Protein AF-0000000079070619 (afdb_homodimer)

Solvent-accessible surface area (backbone atoms only — not comparable to full-atom values): 7679 Å² total; per-residue (Å²): 131,65,68,41,76,35,78,38,53,41,69,60,47,50,51,43,14,62,77,69,70,31,93,45,62,62,60,28,52,51,48,54,51,50,50,54,48,51,53,48,50,53,49,48,49,51,48,50,52,49,51,53,53,54,61,68,59,56,76,74,79,75,75,74,78,123,131,64,67,40,76,35,77,38,52,39,68,60,46,51,52,44,15,62,78,67,70,32,94,42,62,60,61,27,53,52,49,53,51,50,49,55,49,51,53,48,50,54,47,49,50,51,49,51,53,48,51,54,53,55,62,68,60,55,76,74,80,76,76,75,77,125

pLDDT: mean 81.79, std 18.44, range [35.28, 98.31]

Organism: Streptomyces microflavus (NCBI:txid1919)

Nearest PDB structures (foldseek):
  6a7v-assembly1_H  TM=7.632E-01  e=2.732E-01  Mycobacterium tuberculosis H37Rv
  7vp2-assembly1_B  TM=5.559E-01  e=1.194E+00  Arabidopsis thaliana
  5zkt-assembly1_A  TM=5.916E-01  e=2.002E+00  Oryza sativa Japonica Group
  6a7v-assembly1_H  TM=7.629E-01  e=2.732E-01  Mycobacterium tuberculosis H37Rv
  7vp2-assembly1_B  TM=5.556E-01  e=1.194E+00  Arabidopsis thaliana

Secondary structure (DSSP, 8-state):
--EEEEEEEHHHHHHHHHHHT-S-HHHHHHHHHHHHHHHHHHHHHHHHHHHHHHHHTS--------/--EEEEEEEHHHHHHHHHHHT-S-HHHHHHHHHHHHHHHHHHHHHHHHHHHHHHHHTS--------

Radius of gyration: 24.12 Å; Cα contacts (8 Å, |Δi|>4): 122; chains: 2; bounding box: 52×95×35 Å

Sequence (132 aa):
MAKVSVSLDAELVVEVMVLAGVGNPQDAVELVVRDYIARGHRTEALVAEREESVRDVEPKPQAQQGMAKVSVSLDAELVVEVMVLAGVGNPQDAVELVVRDYIARGHRTEALVAEREESVRDVEPKPQAQQG

Structure (mmCIF, N/CA/C/O backbone):
data_AF-0000000079070619-model_v1
#
loop_
_entity.id
_entity.type
_entity.pdbx_description
1 polymer 'DUF2191 domain-containing protein'
#
loop_
_atom_site.group_PDB
_atom_site.id
_atom_site.type_symbol
_atom_site.label_atom_id
_atom_site.label_alt_id
_atom_site.label_comp_id
_atom_site.label_asym_id
_atom_site.label_entity_id
_atom_site.label_seq_id
_atom_site.pdbx_PDB_ins_code
_atom_site.Cartn_x
_atom_site.Cartn_y
_atom_site.Cartn_z
_atom_site.occupancy
_atom_site.B_iso_or_equiv
_atom_site.auth_seq_id
_atom_site.auth_comp_id
_atom_site.auth_asym_id
_atom_site.auth_atom_id
_atom_site.pdbx_PDB_model_num
ATOM 1 N N . MET A 1 1 ? -13.688 6.77 15.859 1 74.75 1 MET A N 1
ATOM 2 C CA . MET A 1 1 ? -13.172 7.414 14.656 1 74.75 1 MET A CA 1
ATOM 3 C C . MET A 1 1 ? -13.914 6.938 13.414 1 74.75 1 MET A C 1
ATOM 5 O O . MET A 1 1 ? -14.5 5.852 13.414 1 74.75 1 MET A O 1
ATOM 9 N N . ALA A 1 2 ? -14.273 7.914 12.508 1 93.5 2 ALA A N 1
ATOM 10 C CA . ALA A 1 2 ? -15.008 7.582 11.289 1 93.5 2 ALA A CA 1
ATOM 11 C C . ALA A 1 2 ? -14.25 6.566 10.445 1 93.5 2 ALA A C 1
ATOM 13 O O . ALA A 1 2 ? -13.016 6.578 10.414 1 93.5 2 ALA A O 1
ATOM 14 N N . LYS A 1 3 ? -14.977 5.625 9.906 1 96.12 3 LYS A N 1
ATOM 15 C CA . LYS A 1 3 ? -14.414 4.594 9.039 1 96.12 3 LYS A CA 1
ATOM 16 C C . LYS A 1 3 ? -14.844 4.809 7.59 1 96.12 3 LYS A C 1
ATOM 18 O O . LYS A 1 3 ? -15.891 5.406 7.328 1 96.12 3 LYS A O 1
ATOM 23 N N . VAL A 1 4 ? -13.992 4.422 6.758 1 96.94 4 VAL A N 1
ATOM 24 C CA . VAL A 1 4 ? -14.258 4.461 5.324 1 96.94 4 VAL A CA 1
ATOM 25 C C . VAL A 1 4 ? -14.227 3.043 4.754 1 96.94 4 VAL A C 1
ATOM 27 O O . VAL A 1 4 ? -13.297 2.281 5.02 1 96.94 4 VAL A O 1
ATOM 30 N N . SER A 1 5 ? -15.195 2.678 4.094 1 97.56 5 SER A N 1
ATOM 31 C CA . SER A 1 5 ? -15.266 1.369 3.455 1 97.56 5 SER A CA 1
ATOM 32 C C . SER A 1 5 ? -14.844 1.446 1.991 1 97.56 5 SER A C 1
ATOM 34 O O . SER A 1 5 ? -15.328 2.295 1.242 1 97.56 5 SER A O 1
ATOM 36 N N . VAL A 1 6 ? -13.969 0.584 1.622 1 97.56 6 VAL A N 1
ATOM 37 C CA . VAL A 1 6 ? -13.516 0.507 0.237 1 97.56 6 VAL A CA 1
ATOM 38 C C . VAL A 1 6 ? -13.742 -0.904 -0.302 1 97.56 6 VAL A C 1
ATOM 40 O O . VAL A 1 6 ? -13.641 -1.883 0.441 1 97.56 6 VAL A O 1
ATOM 43 N N . SER A 1 7 ? -14.102 -0.889 -1.571 1 97.44 7 SER A N 1
ATOM 44 C CA . SER A 1 7 ? -14.344 -2.16 -2.242 1 97.44 7 SER A CA 1
ATOM 45 C C . SER A 1 7 ? -13.227 -2.5 -3.219 1 97.44 7 SER A C 1
ATOM 47 O O . SER A 1 7 ? -12.938 -1.729 -4.137 1 97.44 7 SER A O 1
ATOM 49 N N . LEU A 1 8 ? -12.648 -3.684 -3.045 1 97.88 8 LEU A N 1
ATOM 50 C CA . LEU A 1 8 ? -11.516 -4.105 -3.865 1 97.88 8 LEU A CA 1
ATOM 51 C C . LEU A 1 8 ? -11.805 -5.445 -4.539 1 97.88 8 LEU A C 1
ATOM 53 O O . LEU A 1 8 ? -12.57 -6.258 -4.012 1 97.88 8 LEU A O 1
ATOM 57 N N . ASP A 1 9 ? -11.258 -5.602 -5.695 1 97.06 9 ASP A N 1
ATOM 58 C CA . ASP A 1 9 ? -11.352 -6.91 -6.336 1 97.06 9 ASP A CA 1
ATOM 59 C C . ASP A 1 9 ? -10.742 -7.996 -5.457 1 97.06 9 ASP A C 1
ATOM 61 O O . ASP A 1 9 ? -9.648 -7.816 -4.906 1 97.06 9 ASP A O 1
ATOM 65 N N . ALA A 1 10 ? -11.469 -9.109 -5.387 1 97.19 10 ALA A N 1
ATOM 66 C CA . ALA A 1 10 ? -11.023 -10.188 -4.508 1 97.19 10 ALA A CA 1
ATOM 67 C C . ALA A 1 10 ? -9.656 -10.711 -4.934 1 97.19 10 ALA A C 1
ATOM 69 O O . ALA A 1 10 ? -8.844 -11.102 -4.09 1 97.19 10 ALA A O 1
ATOM 70 N N . GLU A 1 11 ? -9.414 -10.68 -6.176 1 95.62 11 GLU A N 1
ATOM 71 C CA . GLU A 1 11 ? -8.125 -11.156 -6.676 1 95.62 11 GLU A CA 1
ATOM 72 C C . GLU A 1 11 ? -6.984 -10.266 -6.191 1 95.62 11 GLU A C 1
ATOM 74 O O . GLU A 1 11 ? -5.902 -10.758 -5.863 1 95.62 11 GLU A O 1
ATOM 79 N N . LEU A 1 12 ? -7.191 -8.977 -6.152 1 95.88 12 LEU A N 1
ATOM 80 C CA . LEU A 1 12 ? -6.195 -8.039 -5.656 1 95.88 12 LEU A CA 1
ATOM 81 C C . LEU A 1 12 ? -5.941 -8.25 -4.168 1 95.88 12 LEU A C 1
ATOM 83 O O . LEU A 1 12 ? -4.789 -8.266 -3.729 1 95.88 12 LEU A O 1
ATOM 87 N N . VAL A 1 13 ? -6.996 -8.508 -3.486 1 97.38 13 VAL A N 1
ATOM 88 C CA . VAL A 1 13 ? -6.891 -8.688 -2.043 1 97.38 13 VAL A CA 1
ATOM 89 C C . VAL A 1 13 ? -6.141 -9.984 -1.734 1 97.38 13 VAL A C 1
ATOM 91 O O . VAL A 1 13 ? -5.305 -10.016 -0.828 1 97.38 13 VAL A O 1
ATOM 94 N N . VAL A 1 14 ? -6.41 -11.023 -2.5 1 97 14 VAL A N 1
ATOM 95 C CA . VAL A 1 14 ? -5.746 -12.305 -2.303 1 97 14 VAL A CA 1
ATOM 96 C C . VAL A 1 14 ? -4.242 -12.141 -2.518 1 97 14 VAL A C 1
ATOM 98 O O . VAL A 1 14 ? -3.438 -12.664 -1.741 1 97 14 VAL A O 1
ATOM 101 N N . GLU A 1 15 ? -3.93 -11.43 -3.576 1 95.94 15 GLU A N 1
ATOM 102 C CA . GLU A 1 15 ? -2.518 -11.211 -3.865 1 95.94 15 GLU A CA 1
ATOM 103 C C . GLU A 1 15 ? -1.836 -10.438 -2.74 1 95.94 15 GLU A C 1
ATOM 105 O O . GLU A 1 15 ? -0.709 -10.758 -2.354 1 95.94 15 GLU A O 1
ATOM 110 N N . VAL A 1 16 ? -2.41 -9.461 -2.125 1 96.81 16 VAL A N 1
ATOM 111 C CA . VAL A 1 16 ? -1.889 -8.68 -1.006 1 96.81 16 VAL A CA 1
ATOM 112 C C . VAL A 1 16 ? -1.671 -9.594 0.201 1 96.81 16 VAL A C 1
ATOM 114 O O . VAL A 1 16 ? -0.634 -9.516 0.864 1 96.81 16 VAL A O 1
ATOM 117 N N . MET A 1 17 ? -2.709 -10.445 0.363 1 97.62 17 MET A N 1
ATOM 118 C CA . MET A 1 17 ? -2.617 -11.367 1.491 1 97.62 17 MET A CA 1
ATOM 119 C C . MET A 1 17 ? -1.407 -12.281 1.348 1 97.62 17 MET A C 1
ATOM 121 O O . MET A 1 17 ? -0.669 -12.5 2.311 1 97.62 17 MET A O 1
ATOM 125 N N . VAL A 1 18 ? -1.162 -12.75 0.223 1 96.44 18 VAL A N 1
ATOM 126 C CA . VAL A 1 18 ? -0.052 -13.656 -0.065 1 96.44 18 VAL A CA 1
ATOM 127 C C . VAL A 1 18 ? 1.272 -12.914 0.095 1 96.44 18 VAL A C 1
ATOM 129 O O . VAL A 1 18 ? 2.17 -13.375 0.802 1 96.44 18 VAL A O 1
ATOM 132 N N . LEU A 1 19 ? 1.38 -11.688 -0.521 1 95.25 19 LEU A N 1
ATOM 133 C CA . LEU A 1 19 ? 2.611 -10.906 -0.493 1 95.25 19 LEU A CA 1
ATOM 134 C C . LEU A 1 19 ? 2.941 -10.461 0.927 1 95.25 19 LEU A C 1
ATOM 136 O O . LEU A 1 19 ? 4.105 -10.477 1.333 1 95.25 19 LEU A O 1
ATOM 140 N N . ALA A 1 20 ? 1.92 -10.164 1.679 1 94.38 20 ALA A N 1
ATOM 141 C CA . ALA A 1 20 ? 2.096 -9.656 3.039 1 94.38 20 ALA A CA 1
ATOM 142 C C . ALA A 1 20 ? 2.223 -10.805 4.039 1 94.38 20 ALA A C 1
ATOM 144 O O . ALA A 1 20 ? 2.637 -10.594 5.18 1 94.38 20 ALA A O 1
ATOM 145 N N . GLY A 1 21 ? 1.712 -11.961 3.66 1 95.94 21 GLY A N 1
ATOM 146 C CA . GLY A 1 21 ? 1.706 -13.102 4.559 1 95.94 21 GLY A CA 1
ATOM 147 C C . GLY A 1 21 ? 0.645 -13.008 5.637 1 95.94 21 GLY A C 1
ATOM 148 O O . GLY A 1 21 ? 0.881 -13.398 6.785 1 95.94 21 GLY A O 1
ATOM 149 N N . VAL A 1 22 ? -0.414 -12.422 5.309 1 96.94 22 VAL A N 1
ATOM 150 C CA . VAL A 1 22 ? -1.495 -12.188 6.262 1 96.94 22 VAL A CA 1
ATOM 151 C C . VAL A 1 22 ? -2.762 -12.898 5.785 1 96.94 22 VAL A C 1
ATOM 153 O O . VAL A 1 22 ? -3.189 -12.719 4.645 1 96.94 22 VAL A O 1
ATOM 156 N N . GLY A 1 23 ? -3.443 -13.672 6.523 1 97.19 23 GLY A N 1
ATOM 157 C CA . GLY A 1 23 ? -4.566 -14.508 6.125 1 97.19 23 GLY A CA 1
ATOM 158 C C . GLY A 1 23 ? -5.898 -13.781 6.199 1 97.19 23 GLY A C 1
ATOM 159 O O . GLY A 1 23 ? -6.918 -14.312 5.75 1 97.19 23 GLY A O 1
ATOM 160 N N . ASN A 1 24 ? -5.879 -12.695 6.828 1 98.31 24 ASN A N 1
ATOM 161 C CA . ASN A 1 24 ? -7.094 -11.891 6.969 1 98.31 24 ASN A CA 1
ATOM 162 C C . ASN A 1 24 ? -7.082 -10.688 6.027 1 98.31 24 ASN A C 1
ATOM 164 O O . ASN A 1 24 ? -6.168 -9.867 6.078 1 98.31 24 ASN A O 1
ATOM 168 N N . PRO A 1 25 ? -8.078 -10.609 5.211 1 97.06 25 PRO A N 1
ATOM 169 C CA . PRO A 1 25 ? -8.078 -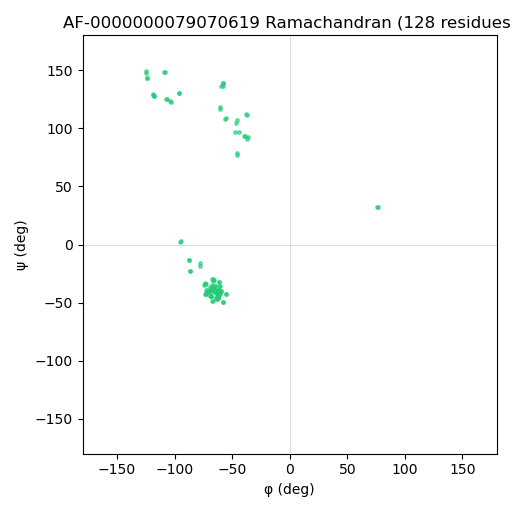9.539 4.203 1 97.06 25 PRO A CA 1
ATOM 170 C C . PRO A 1 25 ? -8.102 -8.148 4.824 1 97.06 25 PRO A C 1
ATOM 172 O O . PRO A 1 25 ? -7.41 -7.242 4.344 1 97.06 25 PRO A O 1
ATOM 175 N N . GLN A 1 26 ? -8.852 -7.914 5.824 1 98 26 GLN A N 1
ATOM 176 C CA . GLN A 1 26 ? -8.883 -6.625 6.512 1 98 26 GLN A CA 1
ATOM 177 C C . GLN A 1 26 ? -7.504 -6.242 7.035 1 98 26 GLN A C 1
ATOM 179 O O . GLN A 1 26 ? -7.055 -5.109 6.844 1 98 26 GLN A O 1
ATOM 184 N N . ASP A 1 27 ? -6.938 -7.211 7.703 1 98.06 27 ASP A N 1
ATOM 185 C CA . ASP A 1 27 ? -5.625 -6.98 8.305 1 98.06 27 ASP A CA 1
ATOM 186 C C . ASP A 1 27 ? -4.562 -6.758 7.23 1 98.06 27 ASP A C 1
ATOM 188 O O . ASP A 1 27 ? -3.664 -5.93 7.402 1 98.06 27 ASP A O 1
ATOM 192 N N . ALA A 1 28 ? -4.582 -7.492 6.152 1 98.12 28 ALA A N 1
ATOM 193 C CA . ALA A 1 28 ? -3.592 -7.402 5.082 1 98.12 28 ALA A CA 1
ATOM 194 C C . ALA A 1 28 ? -3.615 -6.02 4.43 1 98.12 28 ALA A C 1
ATOM 196 O O . ALA A 1 28 ? -2.566 -5.398 4.242 1 98.12 28 ALA A O 1
ATOM 197 N N . VAL A 1 29 ? -4.75 -5.52 4.156 1 98 29 VAL A N 1
ATOM 198 C CA . VAL A 1 29 ? -4.887 -4.227 3.494 1 98 29 VAL A CA 1
ATOM 199 C C . VAL A 1 29 ? -4.465 -3.109 4.449 1 98 29 VAL A C 1
ATOM 201 O O . VAL A 1 29 ? -3.787 -2.162 4.047 1 98 29 VAL A O 1
ATOM 204 N N . GLU A 1 30 ? -4.863 -3.256 5.719 1 98.19 30 GLU A N 1
ATOM 205 C CA . GLU A 1 30 ? -4.465 -2.266 6.711 1 98.19 30 GLU A CA 1
ATOM 206 C C . GLU A 1 30 ? -2.945 -2.189 6.84 1 98.19 30 GLU A C 1
ATOM 208 O O . GLU A 1 30 ? -2.381 -1.1 6.961 1 98.19 30 GLU A O 1
ATOM 213 N N . LEU A 1 31 ? -2.354 -3.33 6.805 1 97 31 LEU A N 1
ATOM 214 C CA . LEU A 1 31 ? -0.899 -3.391 6.898 1 97 31 LEU A CA 1
ATOM 215 C C . LEU A 1 31 ? -0.247 -2.668 5.723 1 97 31 LEU A C 1
ATOM 217 O O . LEU A 1 31 ? 0.686 -1.884 5.914 1 97 31 LEU A O 1
ATOM 221 N N . VAL A 1 32 ? -0.712 -2.902 4.555 1 96.5 32 VAL A N 1
ATOM 222 C CA . VAL A 1 32 ? -0.157 -2.324 3.334 1 96.5 32 VAL A CA 1
ATOM 223 C C . VAL A 1 32 ? -0.318 -0.806 3.361 1 96.5 32 VAL A C 1
ATOM 225 O O . VAL A 1 32 ? 0.606 -0.07 3.008 1 96.5 32 VAL A O 1
ATOM 228 N N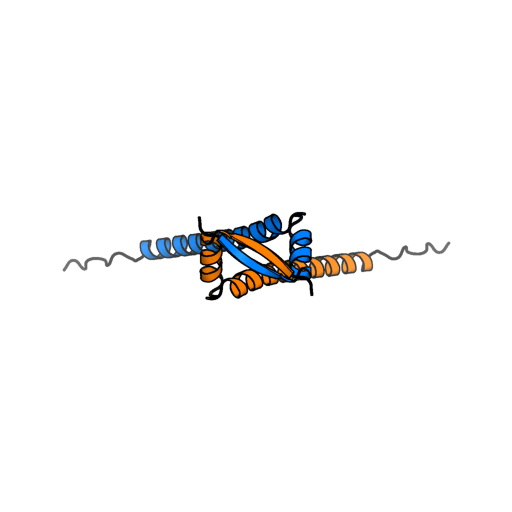 . VAL A 1 33 ? -1.425 -0.363 3.848 1 97.12 33 VAL A N 1
ATOM 229 C CA . VAL A 1 33 ? -1.719 1.063 3.934 1 97.12 33 VAL A CA 1
ATOM 230 C C . VAL A 1 33 ? -0.815 1.718 4.977 1 97.12 33 VAL A C 1
ATOM 232 O O . VAL A 1 33 ? -0.24 2.779 4.73 1 97.12 33 VAL A O 1
ATOM 235 N N . ARG A 1 34 ? -0.69 1.074 6.082 1 96.56 34 ARG A N 1
ATOM 236 C CA . ARG A 1 34 ? 0.16 1.608 7.141 1 96.56 34 ARG A CA 1
ATOM 237 C C . ARG A 1 34 ? 1.615 1.682 6.691 1 96.56 34 ARG A C 1
ATOM 239 O O . ARG A 1 34 ? 2.318 2.645 7 1 96.56 34 ARG A O 1
ATOM 246 N N . ASP A 1 35 ? 2.027 0.649 5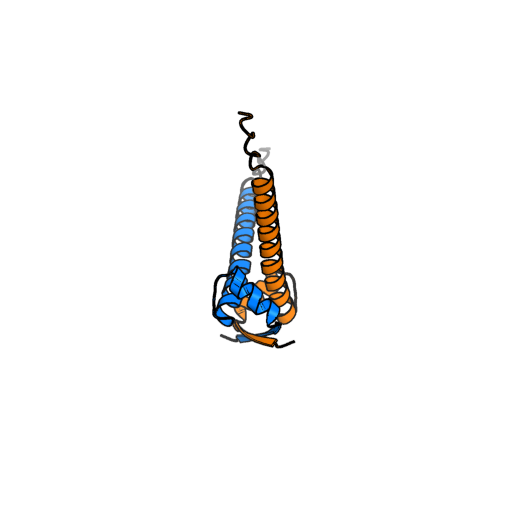.992 1 94.12 35 ASP A N 1
ATOM 247 C CA . ASP A 1 35 ? 3.398 0.63 5.488 1 94.12 35 ASP A CA 1
ATOM 248 C C . ASP A 1 35 ? 3.637 1.771 4.504 1 94.12 35 ASP A C 1
ATOM 250 O O . ASP A 1 35 ? 4.688 2.416 4.531 1 94.12 35 ASP A O 1
ATOM 254 N N . TYR A 1 36 ? 2.76 1.949 3.613 1 94.81 36 TYR A N 1
ATOM 255 C CA . TYR A 1 36 ? 2.826 3.039 2.645 1 94.81 36 TYR A CA 1
ATOM 256 C C . TYR A 1 36 ? 2.934 4.387 3.348 1 94.81 36 TYR A C 1
ATOM 258 O O . TYR A 1 36 ? 3.742 5.234 2.959 1 94.81 36 TYR A O 1
ATOM 266 N N . ILE A 1 37 ? 2.148 4.605 4.438 1 95.5 37 ILE A N 1
ATOM 267 C CA . ILE A 1 37 ? 2.125 5.855 5.195 1 95.5 37 ILE A CA 1
ATOM 268 C C . ILE A 1 37 ? 3.451 6.035 5.934 1 95.5 37 ILE A C 1
ATOM 270 O O . ILE A 1 37 ? 4.043 7.117 5.906 1 95.5 37 ILE A O 1
ATOM 274 N N . ALA A 1 38 ? 3.939 4.957 6.57 1 92.94 38 ALA A N 1
ATOM 275 C CA . ALA A 1 38 ? 5.195 5 7.32 1 92.94 38 ALA A CA 1
ATOM 276 C C . ALA A 1 38 ? 6.359 5.383 6.414 1 92.94 38 ALA A C 1
ATOM 278 O O . ALA A 1 38 ? 7.223 6.176 6.805 1 92.94 38 ALA A O 1
ATOM 279 N N . ARG A 1 39 ? 6.336 4.855 5.227 1 88.38 39 ARG A N 1
ATOM 280 C CA . ARG A 1 39 ? 7.387 5.168 4.266 1 88.38 39 ARG A CA 1
ATOM 281 C C . ARG A 1 39 ? 7.32 6.629 3.834 1 88.38 39 ARG A C 1
ATOM 283 O O . ARG A 1 39 ? 8.352 7.266 3.623 1 88.38 39 ARG A O 1
ATOM 290 N N . GLY A 1 40 ? 6.074 7.078 3.699 1 86.06 40 GLY A N 1
ATOM 291 C CA . GLY A 1 40 ? 5.906 8.484 3.377 1 86.06 40 GLY A CA 1
ATOM 292 C C . GLY A 1 40 ? 6.414 9.414 4.469 1 86.06 40 GLY A C 1
ATOM 293 O O . GLY A 1 40 ? 7.035 10.438 4.18 1 86.06 40 GLY A O 1
ATOM 294 N N . HIS A 1 41 ? 6.086 9.148 5.699 1 84 41 HIS A N 1
ATOM 295 C CA . HIS A 1 41 ? 6.516 9.953 6.836 1 84 41 HIS A CA 1
ATOM 296 C C . HIS A 1 41 ? 8.031 9.93 6.984 1 84 41 HIS A C 1
ATOM 298 O O . HIS A 1 41 ? 8.648 10.953 7.301 1 84 41 HIS A O 1
ATOM 304 N N . ARG A 1 42 ? 8.57 8.703 6.758 1 76.12 42 ARG A N 1
ATOM 305 C CA . ARG A 1 42 ? 10.023 8.586 6.84 1 76.12 42 ARG A CA 1
ATOM 306 C C . ARG A 1 42 ? 10.703 9.469 5.805 1 76.12 42 ARG A C 1
ATOM 308 O O . ARG A 1 42 ? 11.711 10.117 6.098 1 76.12 42 ARG A O 1
ATOM 315 N N . THR A 1 43 ? 10.062 9.547 4.684 1 70.12 43 THR A N 1
ATOM 316 C CA . THR A 1 43 ? 10.602 10.391 3.617 1 70.12 43 THR A CA 1
ATOM 317 C C . THR A 1 43 ? 10.422 11.867 3.957 1 70.12 43 THR A C 1
ATOM 319 O O . THR A 1 43 ? 11.336 12.672 3.734 1 70.12 43 THR A O 1
ATOM 322 N N . GLU A 1 44 ? 9.242 12.109 4.473 1 71.25 44 GLU A N 1
ATOM 323 C CA . GLU A 1 44 ? 8.961 13.492 4.824 1 71.25 44 GLU A CA 1
ATOM 324 C C . GLU A 1 44 ? 9.859 13.977 5.957 1 71.25 44 GLU A C 1
ATOM 326 O O . GLU A 1 44 ? 10.32 15.117 5.953 1 71.25 44 GLU A O 1
ATOM 331 N N . ALA A 1 45 ? 10.055 13.133 6.82 1 71.12 45 ALA A N 1
ATOM 332 C CA . ALA A 1 45 ? 10.945 13.453 7.938 1 71.12 45 ALA A CA 1
ATOM 333 C C . ALA A 1 45 ? 12.375 13.672 7.453 1 71.12 45 ALA A C 1
ATOM 335 O O . ALA A 1 45 ? 13.055 14.594 7.906 1 71.12 45 ALA A O 1
ATOM 336 N N . LEU A 1 46 ? 12.781 12.836 6.488 1 67.31 46 LEU A N 1
ATOM 337 C CA . LEU A 1 46 ? 14.125 12.938 5.934 1 67.31 46 LEU A CA 1
ATOM 338 C C . LEU A 1 46 ? 14.297 14.234 5.156 1 67.31 46 LEU A C 1
ATOM 340 O O . LEU A 1 46 ? 15.344 14.883 5.238 1 67.31 46 LEU A O 1
ATOM 344 N N . VAL A 1 47 ? 13.242 14.578 4.508 1 66.69 47 VAL A N 1
ATOM 345 C CA . VAL A 1 47 ? 13.289 15.797 3.713 1 66.69 47 VAL A CA 1
ATOM 346 C C . VAL A 1 47 ? 13.25 17.016 4.637 1 66.69 47 VAL A C 1
ATOM 348 O O . VAL A 1 47 ? 13.961 18 4.41 1 66.69 47 VAL A O 1
ATOM 351 N N . ALA A 1 48 ? 12.383 16.891 5.609 1 67.69 48 ALA A N 1
ATOM 352 C CA . ALA A 1 48 ? 12.266 17.969 6.582 1 67.69 48 ALA A CA 1
ATOM 353 C C . ALA A 1 48 ? 13.586 18.188 7.32 1 67.69 48 ALA A C 1
ATOM 355 O O . ALA A 1 48 ? 13.977 19.328 7.582 1 67.69 48 ALA A O 1
ATOM 356 N N . GLU A 1 49 ? 14.258 17.109 7.645 1 62.88 49 GLU A N 1
ATOM 357 C CA . GLU A 1 49 ? 15.547 17.203 8.32 1 62.88 49 GLU A CA 1
ATOM 358 C C . GLU A 1 49 ? 16.609 17.828 7.402 1 62.88 49 GLU A C 1
ATOM 360 O O . GLU A 1 49 ? 17.438 18.609 7.852 1 62.88 49 GLU A O 1
ATOM 365 N N . ARG A 1 50 ? 16.438 17.453 6.176 1 61.81 50 ARG A N 1
ATOM 366 C CA . ARG A 1 50 ? 17.391 17.984 5.219 1 61.81 50 ARG A CA 1
ATOM 367 C C . ARG A 1 50 ? 17.156 19.469 4.973 1 61.81 50 ARG A C 1
ATOM 369 O O . ARG A 1 50 ? 18.109 20.25 4.859 1 61.81 50 ARG A O 1
ATOM 376 N N . GLU A 1 51 ? 15.891 19.859 4.918 1 61.38 51 GLU A N 1
ATOM 377 C CA . GLU A 1 51 ? 15.57 21.281 4.719 1 61.38 51 GLU A CA 1
ATOM 378 C C . GLU A 1 51 ? 15.969 22.109 5.934 1 61.38 51 GLU A C 1
ATOM 380 O O . GLU A 1 51 ? 16.406 23.25 5.793 1 61.38 51 GLU A O 1
ATOM 385 N N . GLU A 1 52 ? 15.758 21.531 7.07 1 60.19 52 GLU A N 1
ATOM 386 C CA . GLU A 1 52 ? 16.141 22.234 8.289 1 60.19 52 GLU A CA 1
ATOM 387 C C . GLU A 1 52 ? 17.656 22.406 8.383 1 60.19 52 GLU A C 1
ATOM 389 O O . GLU A 1 52 ? 18.141 23.422 8.859 1 60.19 52 GLU A O 1
ATOM 394 N N . SER A 1 53 ? 18.375 21.453 7.816 1 59.25 53 SER A N 1
ATOM 395 C CA . SER A 1 53 ? 19.828 21.531 7.836 1 59.25 53 SER A CA 1
ATOM 396 C C . SER A 1 53 ? 20.344 22.578 6.867 1 59.25 53 SER A C 1
ATOM 398 O O . SER A 1 53 ? 21.359 23.234 7.125 1 59.25 53 SER A O 1
ATOM 400 N N . VAL A 1 54 ? 19.609 22.719 5.77 1 57.66 54 VAL A N 1
ATOM 401 C CA . VAL A 1 54 ? 20.016 23.719 4.785 1 57.66 54 VAL A CA 1
ATOM 402 C C . VAL A 1 54 ? 19.688 25.125 5.309 1 57.66 54 VAL A C 1
ATOM 404 O O . VAL A 1 54 ? 20.438 26.062 5.07 1 57.66 54 VAL A O 1
ATOM 407 N N . ARG A 1 55 ? 18.609 25.266 6.039 1 57.19 55 ARG A N 1
ATOM 408 C CA . ARG A 1 55 ? 18.281 26.578 6.578 1 57.19 55 ARG A CA 1
ATOM 409 C C . ARG A 1 55 ? 19.312 27.016 7.617 1 57.19 55 ARG A C 1
ATOM 411 O O . ARG A 1 55 ? 19.625 28.203 7.73 1 57.19 55 ARG A O 1
ATOM 418 N N . ASP A 1 56 ? 19.875 26.094 8.266 1 60.03 56 ASP A N 1
ATOM 419 C CA . ASP A 1 56 ? 20.812 26.453 9.336 1 60.03 56 ASP A CA 1
ATOM 420 C C . ASP A 1 56 ? 22.156 26.859 8.758 1 60.03 56 ASP A C 1
ATOM 422 O O . ASP A 1 56 ? 22.938 27.547 9.422 1 60.03 56 ASP A O 1
ATOM 426 N N . VAL A 1 57 ? 22.328 26.516 7.535 1 54.91 57 VAL A N 1
ATOM 427 C CA . VAL A 1 57 ? 23.641 26.828 6.988 1 54.91 57 VAL A CA 1
ATOM 428 C C . VAL A 1 57 ? 23.594 28.172 6.25 1 54.91 57 VAL A C 1
ATOM 430 O O . VAL A 1 57 ? 24.578 28.562 5.621 1 54.91 57 VAL A O 1
ATOM 433 N N . GLU A 1 58 ? 22.375 28.812 6.293 1 54.25 58 GLU A N 1
ATOM 434 C CA . GLU A 1 58 ? 22.438 30.094 5.605 1 54.25 58 GLU A CA 1
ATOM 435 C C . GLU A 1 58 ? 23.469 31.016 6.27 1 54.25 58 GLU A C 1
ATOM 437 O O . GLU A 1 58 ? 23.438 31.203 7.488 1 54.25 58 GLU A O 1
ATOM 442 N N . PRO A 1 59 ? 24.5 31.328 5.426 1 55.47 59 PRO A N 1
ATOM 443 C CA . PRO A 1 59 ? 25.578 32.156 5.961 1 55.47 59 PRO A CA 1
ATOM 444 C C . PRO A 1 59 ? 25.078 33.469 6.539 1 55.47 59 PRO A C 1
ATOM 446 O O . PRO A 1 59 ? 24.156 34.094 6 1 55.47 59 PRO A O 1
ATOM 449 N N . LYS A 1 60 ? 25.062 33.75 7.902 1 56.44 60 LYS A N 1
ATOM 450 C CA . LYS A 1 60 ? 24.812 35.062 8.547 1 56.44 60 LYS A CA 1
ATOM 451 C C . LYS A 1 60 ? 25.453 36.188 7.746 1 56.44 60 LYS A C 1
ATOM 453 O O . LYS A 1 60 ? 26.562 36.031 7.223 1 56.44 60 LYS A O 1
ATOM 458 N N . PRO A 1 61 ? 24.703 37.094 7.117 1 54.75 61 PRO A N 1
ATOM 459 C CA . PRO A 1 61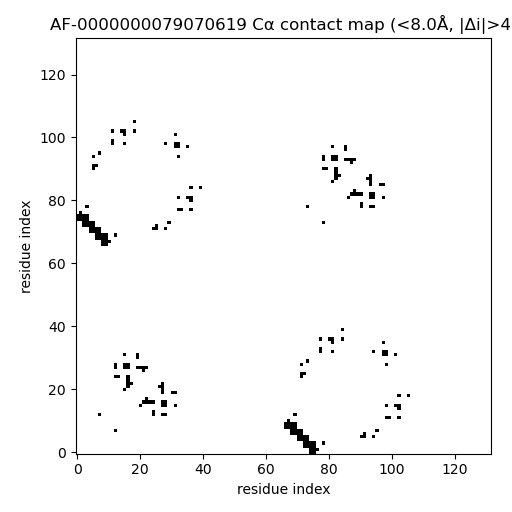 ? 25.344 38.25 6.441 1 54.75 61 PRO A CA 1
ATOM 460 C C . PRO A 1 61 ? 26.391 38.906 7.297 1 54.75 61 PRO A C 1
ATOM 462 O O . PRO A 1 61 ? 26.234 39.031 8.516 1 54.75 61 PRO A O 1
ATOM 465 N N . GLN A 1 62 ? 27.656 38.812 7.082 1 52.19 62 GLN A N 1
ATOM 466 C CA . GLN A 1 62 ? 28.703 39.562 7.754 1 52.19 62 GLN A CA 1
ATOM 467 C C . GLN A 1 62 ? 28.375 41.031 7.797 1 52.19 62 GLN A C 1
ATOM 469 O O . GLN A 1 62 ? 28 41.625 6.777 1 52.19 62 GLN A O 1
ATOM 474 N N . ALA A 1 63 ? 27.828 41.594 8.836 1 51.47 63 ALA A N 1
ATOM 475 C CA . ALA A 1 63 ? 27.656 43.031 9.047 1 51.47 63 ALA A CA 1
ATOM 476 C C . ALA A 1 63 ? 28.859 43.812 8.547 1 51.47 63 ALA A C 1
ATOM 478 O O . ALA A 1 63 ? 30 43.469 8.875 1 51.47 63 ALA A O 1
ATOM 479 N N . GLN A 1 64 ? 28.922 44.312 7.371 1 50.66 64 GLN A N 1
ATOM 480 C CA . GLN A 1 64 ? 29.922 45.281 6.949 1 50.66 64 GLN A CA 1
ATOM 481 C C . GLN A 1 64 ? 30.094 46.406 7.992 1 50.66 64 GLN A C 1
ATOM 483 O O . GLN A 1 64 ? 29.109 47.031 8.383 1 50.66 64 GLN A O 1
ATOM 488 N N . GLN A 1 65 ? 30.766 46.219 9.086 1 48.41 65 GLN A N 1
ATOM 489 C CA . GLN A 1 65 ? 31.172 47.375 9.875 1 48.41 65 GLN A CA 1
ATOM 490 C C . GLN A 1 65 ? 31.562 48.531 8.977 1 48.41 65 GLN A C 1
ATOM 492 O O . GLN A 1 65 ? 32.406 48.375 8.078 1 48.41 65 GLN A O 1
ATOM 497 N N . GLY A 1 66 ? 30.578 49.375 8.664 1 35.28 66 GLY A N 1
ATOM 498 C CA . GLY A 1 66 ? 31.078 50.688 8.273 1 35.28 66 GLY A CA 1
ATOM 499 C C . GLY A 1 66 ? 32.094 51.25 9.258 1 35.28 66 GLY A C 1
ATOM 500 O O . GLY A 1 66 ? 32.188 50.812 10.398 1 35.28 66 GLY A O 1
ATOM 501 N N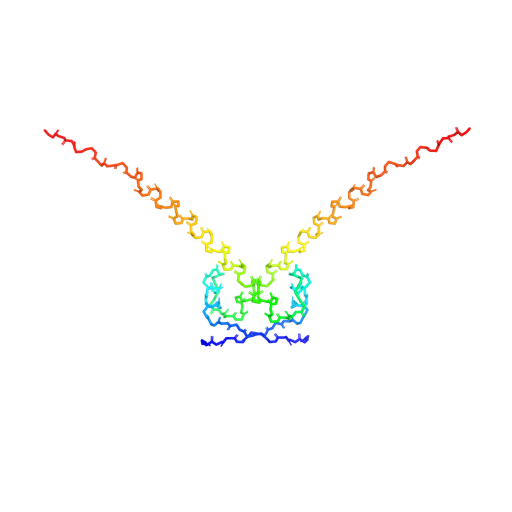 . MET B 1 1 ? -16.344 -9.906 -11.102 1 74.81 1 MET B N 1
ATOM 502 C CA . MET B 1 1 ? -15.398 -10.438 -10.125 1 74.81 1 MET B CA 1
ATOM 503 C C . MET B 1 1 ? -15.812 -10.062 -8.703 1 74.81 1 MET B C 1
ATOM 505 O O . MET B 1 1 ? -16.531 -9.086 -8.5 1 74.81 1 MET B O 1
ATOM 509 N N . ALA B 1 2 ? -15.703 -11.07 -7.766 1 93.69 2 ALA B N 1
ATOM 510 C CA . ALA B 1 2 ? -16.094 -10.836 -6.379 1 93.69 2 ALA B CA 1
ATOM 511 C C . ALA B 1 2 ? -15.297 -9.68 -5.777 1 93.69 2 ALA B C 1
ATOM 513 O O . ALA B 1 2 ? -14.133 -9.469 -6.121 1 93.69 2 ALA B O 1
ATOM 514 N N . LYS B 1 3 ? -15.984 -8.875 -5.023 1 96.19 3 LYS B N 1
ATOM 515 C CA . LYS B 1 3 ? -15.383 -7.734 -4.336 1 96.19 3 LYS B CA 1
ATOM 516 C C . LYS B 1 3 ? -15.305 -7.977 -2.83 1 96.19 3 LYS B C 1
ATOM 518 O O . LYS B 1 3 ? -16.094 -8.742 -2.279 1 96.19 3 LYS B O 1
ATOM 523 N N . VAL B 1 4 ? -14.328 -7.422 -2.275 1 97 4 VAL B N 1
ATOM 524 C CA . VAL B 1 4 ? -14.141 -7.469 -0.829 1 97 4 VAL B CA 1
ATOM 525 C C . VAL B 1 4 ? -14.188 -6.055 -0.254 1 97 4 VAL B C 1
ATOM 527 O O . VAL B 1 4 ? -13.523 -5.148 -0.763 1 97 4 VAL B O 1
ATOM 530 N N . SER B 1 5 ? -14.953 -5.852 0.667 1 97.56 5 SER B N 1
ATOM 531 C CA . SER B 1 5 ? -15.062 -4.559 1.339 1 97.56 5 SER B CA 1
ATOM 532 C C . SER B 1 5 ? -14.203 -4.52 2.598 1 97.56 5 SER B C 1
ATOM 534 O O . SER B 1 5 ? -14.281 -5.418 3.439 1 97.56 5 SER B O 1
ATOM 536 N N . VAL B 1 6 ? -13.438 -3.508 2.701 1 97.5 6 VAL B N 1
ATOM 537 C CA . VAL B 1 6 ? -12.602 -3.312 3.883 1 97.5 6 VAL B CA 1
ATOM 538 C C . VAL B 1 6 ? -12.898 -1.95 4.504 1 97.5 6 VAL B C 1
ATOM 540 O O . VAL B 1 6 ? -13.188 -0.986 3.795 1 97.5 6 VAL B O 1
ATOM 543 N N . SER B 1 7 ? -12.844 -1.999 5.824 1 97.38 7 SER B N 1
ATOM 544 C CA . SER B 1 7 ? -13.102 -0.776 6.574 1 97.38 7 SER B CA 1
ATOM 545 C C . SER B 1 7 ? -11.812 -0.216 7.176 1 97.38 7 SER B C 1
ATOM 547 O O . SER B 1 7 ? -11.133 -0.896 7.949 1 97.38 7 SER B O 1
ATOM 549 N N . LEU B 1 8 ? -11.531 1.047 6.875 1 97.88 8 LEU B N 1
ATOM 550 C CA . LEU B 1 8 ? -10.297 1.685 7.324 1 97.88 8 LEU B CA 1
ATOM 551 C C . LEU B 1 8 ? -10.602 2.965 8.094 1 97.88 8 LEU B C 1
ATOM 553 O O . LEU B 1 8 ? -11.617 3.619 7.848 1 97.88 8 LEU B O 1
ATOM 557 N N . ASP B 1 9 ? -9.75 3.256 9.023 1 97.06 9 ASP B N 1
ATOM 558 C CA . ASP B 1 9 ? -9.883 4.543 9.703 1 97.06 9 ASP B CA 1
ATOM 559 C C . ASP B 1 9 ? -9.766 5.699 8.711 1 97.06 9 ASP B C 1
ATOM 561 O O . ASP B 1 9 ? -8.883 5.699 7.848 1 97.06 9 ASP B O 1
ATOM 565 N N . ALA B 1 10 ? -10.672 6.652 8.898 1 97.12 10 ALA B N 1
ATOM 566 C CA . ALA B 1 10 ? -10.711 7.77 7.957 1 97.12 10 ALA B CA 1
ATOM 567 C C . ALA B 1 10 ? -9.398 8.539 7.965 1 97.12 10 ALA B C 1
ATOM 569 O O . ALA B 1 10 ? -8.961 9.039 6.926 1 97.12 10 ALA B O 1
ATOM 570 N N . GLU B 1 11 ? -8.781 8.586 9.078 1 95.62 11 GLU B N 1
ATOM 571 C CA . GLU B 1 11 ? -7.504 9.289 9.18 1 95.62 11 GLU B CA 1
ATOM 572 C C . GLU B 1 11 ? -6.426 8.602 8.344 1 95.62 11 GLU B C 1
ATOM 574 O O . GLU B 1 11 ? -5.605 9.273 7.715 1 95.62 11 GLU B O 1
ATOM 579 N N . LEU B 1 12 ? -6.406 7.312 8.328 1 95.88 12 LEU B N 1
ATOM 580 C CA . LEU B 1 12 ? -5.457 6.551 7.523 1 95.88 12 LEU B CA 1
ATOM 581 C C . LEU B 1 12 ? -5.711 6.766 6.035 1 95.88 12 LEU B C 1
ATOM 583 O O . LEU B 1 12 ? -4.77 6.977 5.266 1 95.88 12 LEU B O 1
ATOM 587 N N . VAL B 1 13 ? -6.957 6.816 5.715 1 97.38 13 VAL B N 1
ATOM 588 C CA . VAL B 1 13 ? -7.332 6.973 4.312 1 97.38 13 VAL B CA 1
ATOM 589 C C . VAL B 1 13 ? -6.949 8.375 3.828 1 97.38 13 VAL B C 1
ATOM 591 O O . VAL B 1 13 ? -6.449 8.531 2.713 1 97.38 13 VAL B O 1
ATOM 594 N N . VAL B 1 14 ? -7.152 9.359 4.672 1 97 14 VAL B N 1
ATOM 595 C CA . VAL B 1 14 ? -6.816 10.734 4.316 1 97 14 VAL B CA 1
ATOM 596 C C . VAL B 1 14 ? -5.312 10.844 4.059 1 97 14 VAL B C 1
ATOM 598 O O . VAL B 1 14 ? -4.891 11.477 3.088 1 97 14 VAL B O 1
ATOM 601 N N . GLU B 1 15 ? -4.578 10.234 4.949 1 96 15 GLU B N 1
ATOM 602 C CA . GLU B 1 15 ? -3.125 10.273 4.789 1 96 15 GLU B CA 1
ATOM 603 C C . GLU B 1 15 ? -2.693 9.609 3.49 1 96 15 GLU B C 1
ATOM 605 O O . GLU B 1 15 ? -1.809 10.109 2.791 1 96 15 GLU B O 1
ATOM 610 N N . VAL B 1 16 ? -3.25 8.547 3.047 1 96.81 16 VAL B N 1
ATOM 611 C CA . VAL B 1 16 ? -2.963 7.84 1.801 1 96.81 16 VAL B CA 1
ATOM 612 C C . VAL B 1 16 ? -3.285 8.742 0.612 1 96.81 16 VAL B C 1
ATOM 614 O O . VAL B 1 16 ? -2.502 8.836 -0.336 1 96.81 16 VAL B O 1
ATOM 617 N N . MET B 1 17 ? -4.457 9.383 0.797 1 97.56 17 MET B N 1
ATOM 618 C CA . MET B 1 17 ? -4.875 10.281 -0.278 1 97.56 17 MET B CA 1
ATOM 619 C C . MET B 1 17 ? -3.857 11.398 -0.48 1 97.56 17 MET B C 1
ATOM 621 O O . MET B 1 17 ? -3.492 11.719 -1.613 1 97.56 17 MET B O 1
ATOM 625 N N . VAL B 1 18 ? -3.375 11.938 0.538 1 96.25 18 VAL B N 1
ATOM 626 C CA . VAL B 1 18 ? -2.406 13.031 0.505 1 96.25 18 VAL B CA 1
ATOM 627 C C . VAL B 1 18 ? -1.084 12.531 -0.072 1 96.25 18 VAL B C 1
ATOM 629 O O . VAL B 1 18 ? -0.539 13.125 -1.002 1 96.25 18 VAL B O 1
ATOM 632 N N . LEU B 1 19 ? -0.576 11.359 0.448 1 95.25 19 LEU B N 1
ATOM 633 C CA . LEU B 1 19 ? 0.707 10.805 0.024 1 95.25 19 LEU B CA 1
ATOM 634 C C . LEU B 1 19 ? 0.661 10.391 -1.441 1 95.25 19 LEU B C 1
ATOM 636 O O . LEU B 1 19 ? 1.625 10.602 -2.182 1 95.25 19 LEU B O 1
ATOM 640 N N . ALA B 1 20 ? -0.479 9.891 -1.853 1 94.38 20 ALA B N 1
ATOM 641 C CA . ALA B 1 20 ? -0.639 9.391 -3.215 1 94.38 20 ALA B CA 1
ATOM 642 C C . ALA B 1 20 ? -1.028 10.516 -4.172 1 94.38 20 ALA B C 1
ATOM 644 O O . ALA B 1 20 ? -0.95 10.352 -5.391 1 94.38 20 ALA B O 1
ATOM 645 N N . GLY B 1 21 ? -1.599 11.57 -3.631 1 95.88 21 GLY B N 1
ATOM 646 C CA . GLY B 1 21 ? -2.078 12.672 -4.453 1 95.88 21 GLY B CA 1
ATOM 647 C C . GLY B 1 21 ? -3.383 12.367 -5.16 1 95.88 21 GLY B C 1
ATOM 648 O O . GLY B 1 21 ? -3.58 12.758 -6.312 1 95.88 21 GLY B O 1
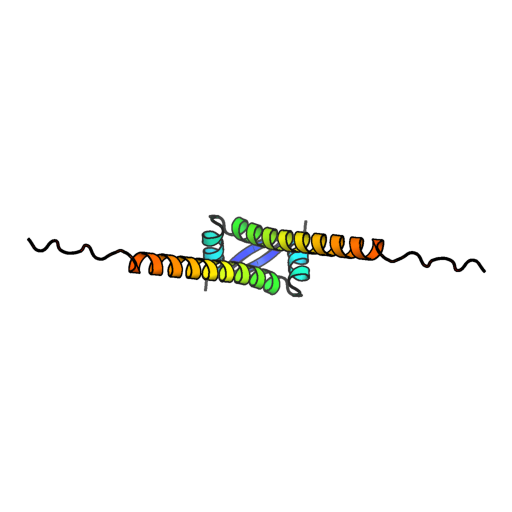ATOM 649 N N . VAL B 1 22 ? -4.176 11.609 -4.543 1 96.88 22 VAL B N 1
ATOM 650 C CA . VAL B 1 22 ? -5.438 11.164 -5.125 1 96.88 22 VAL B CA 1
ATOM 651 C C . VAL B 1 22 ? -6.605 11.648 -4.27 1 96.88 22 VAL B C 1
ATOM 653 O O . VAL B 1 22 ? -6.621 11.438 -3.055 1 96.88 22 VAL B O 1
ATOM 656 N N . GLY B 1 23 ? -7.609 12.266 -4.738 1 97.12 23 GLY B N 1
ATOM 657 C CA . GLY B 1 23 ? -8.688 12.898 -3.996 1 97.12 23 GLY B CA 1
ATOM 658 C C . GLY B 1 23 ? -9.828 11.945 -3.678 1 97.12 23 GLY B C 1
ATOM 659 O O . GLY B 1 23 ? -10.734 12.289 -2.918 1 97.12 23 GLY B O 1
ATOM 660 N N . ASN B 1 24 ? -9.797 10.859 -4.324 1 98.31 24 ASN B N 1
ATOM 661 C CA . ASN B 1 24 ? -10.836 9.852 -4.109 1 98.31 24 ASN B CA 1
ATOM 662 C C . ASN B 1 24 ? -10.328 8.695 -3.256 1 98.31 24 ASN B C 1
ATOM 664 O O . ASN B 1 24 ? -9.336 8.047 -3.605 1 98.31 24 ASN B O 1
ATOM 668 N N . PRO B 1 25 ? -11 8.453 -2.191 1 97 25 PRO B N 1
ATOM 669 C CA . PRO B 1 25 ? -10.5 7.434 -1.261 1 97 25 PRO B CA 1
ATOM 670 C C . PRO B 1 25 ? -10.453 6.043 -1.883 1 97 25 PRO B C 1
ATOM 672 O O . PRO B 1 25 ? -9.5 5.293 -1.656 1 97 25 PRO B O 1
ATOM 675 N N . GLN B 1 26 ? -11.414 5.645 -2.613 1 98.06 26 GLN B N 1
ATOM 676 C CA . GLN B 1 26 ? -11.422 4.352 -3.291 1 98.06 26 GLN B CA 1
ATOM 677 C C . GLN B 1 26 ? -10.219 4.211 -4.223 1 98.06 26 GLN B C 1
ATOM 679 O O . GLN B 1 26 ? -9.539 3.184 -4.207 1 98.06 26 GLN B O 1
ATOM 684 N N . ASP B 1 27 ? -10.078 5.242 -5.004 1 98.06 27 ASP B N 1
ATOM 685 C CA . ASP B 1 27 ? -8.992 5.234 -5.98 1 98.06 27 ASP B CA 1
ATOM 686 C C . ASP B 1 27 ? -7.633 5.238 -5.293 1 98.06 27 A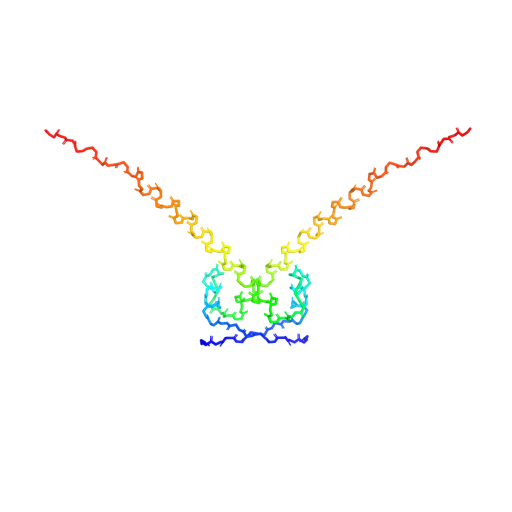SP B C 1
ATOM 688 O O . ASP B 1 27 ? -6.695 4.578 -5.746 1 98.06 27 ASP B O 1
ATOM 692 N N . ALA B 1 28 ? -7.453 5.988 -4.242 1 98.12 28 ALA B N 1
ATOM 693 C CA . ALA B 1 28 ? -6.184 6.105 -3.525 1 98.12 28 ALA B CA 1
ATOM 694 C C . ALA B 1 28 ? -5.762 4.762 -2.938 1 98.12 28 ALA B C 1
ATOM 696 O O . ALA B 1 28 ? -4.613 4.34 -3.096 1 98.12 28 ALA B O 1
ATOM 697 N N . VAL B 1 29 ? -6.652 4.074 -2.342 1 98.06 29 VAL B N 1
ATOM 698 C CA . VAL B 1 29 ? -6.348 2.795 -1.707 1 98.06 29 VAL B CA 1
ATOM 699 C C . VAL B 1 29 ? -6.047 1.744 -2.773 1 98.06 29 VAL B C 1
ATOM 701 O O . VAL B 1 29 ? -5.125 0.943 -2.623 1 98.06 29 VAL B O 1
ATOM 704 N N . GLU B 1 30 ? -6.82 1.786 -3.855 1 98.25 30 GLU B N 1
ATOM 705 C CA . GLU B 1 30 ? -6.574 0.855 -4.953 1 98.25 30 GLU B CA 1
ATOM 706 C C . GLU B 1 30 ? -5.176 1.046 -5.535 1 98.25 30 GLU B C 1
ATOM 708 O O . GLU B 1 30 ? -4.488 0.071 -5.852 1 98.25 30 GLU B O 1
ATOM 713 N N . LEU B 1 31 ? -4.812 2.275 -5.641 1 97.06 31 LEU B N 1
ATOM 714 C CA . LEU B 1 31 ? -3.492 2.592 -6.168 1 97.06 31 LEU B CA 1
ATOM 715 C C . LEU B 1 31 ? -2.396 2.033 -5.27 1 97.06 31 LEU B C 1
ATOM 717 O O . LEU B 1 31 ? -1.441 1.422 -5.754 1 97.06 31 LEU B O 1
ATOM 721 N N . VAL B 1 32 ? -2.516 2.219 -4.012 1 96.5 32 VAL B N 1
ATOM 722 C CA . VAL B 1 32 ? -1.523 1.785 -3.035 1 96.5 32 VAL B CA 1
ATOM 723 C C . VAL B 1 32 ? -1.414 0.262 -3.051 1 96.5 32 VAL B C 1
ATOM 725 O O . VAL B 1 32 ? -0.31 -0.288 -3.016 1 96.5 32 VAL B O 1
ATOM 728 N N . VAL B 1 33 ? -2.527 -0.385 -3.18 1 97.19 33 VAL B N 1
ATOM 729 C CA . VAL B 1 33 ? -2.574 -1.843 -3.207 1 97.19 33 VAL B CA 1
ATOM 730 C C . VAL B 1 33 ? -1.931 -2.357 -4.492 1 97.19 33 VAL B C 1
ATOM 732 O O . VAL B 1 33 ? -1.13 -3.295 -4.461 1 97.19 33 VAL B O 1
ATOM 735 N N . ARG B 1 34 ? -2.258 -1.742 -5.57 1 96.56 34 ARG B N 1
ATOM 736 C CA . ARG B 1 34 ? -1.69 -2.148 -6.855 1 96.56 34 ARG B CA 1
ATOM 737 C C . ARG B 1 34 ? -0.178 -1.95 -6.871 1 96.56 34 ARG B C 1
ATOM 739 O O . ARG B 1 34 ? 0.556 -2.779 -7.41 1 96.56 34 ARG B O 1
ATOM 746 N N . ASP B 1 35 ? 0.231 -0.837 -6.301 1 94.12 35 ASP B N 1
ATOM 747 C CA . ASP B 1 35 ? 1.662 -0.561 -6.242 1 94.12 35 ASP B CA 1
ATOM 748 C C . ASP B 1 35 ? 2.391 -1.613 -5.41 1 94.12 35 ASP B C 1
ATOM 750 O O . ASP B 1 35 ? 3.479 -2.061 -5.777 1 94.12 35 ASP B O 1
ATOM 754 N N . TYR B 1 36 ? 1.871 -1.914 -4.293 1 94.81 36 TYR B N 1
ATOM 755 C CA . TYR B 1 36 ? 2.422 -2.947 -3.422 1 94.81 36 TYR B CA 1
ATOM 756 C C . TYR B 1 36 ? 2.551 -4.273 -4.164 1 94.81 36 TYR B C 1
ATOM 758 O O . TYR B 1 36 ? 3.576 -4.949 -4.062 1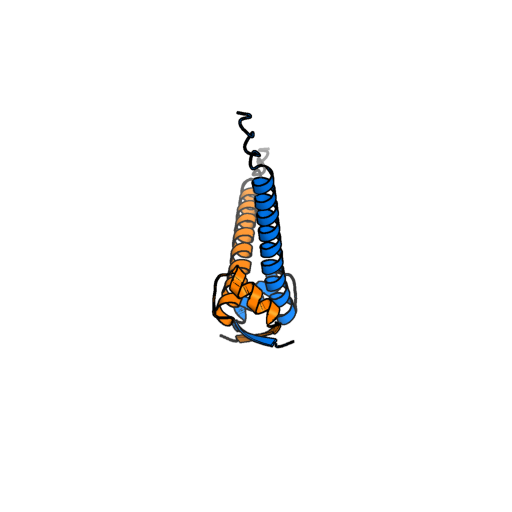 94.81 36 TYR B O 1
ATOM 766 N N . ILE B 1 37 ? 1.522 -4.668 -4.969 1 95.56 37 ILE B N 1
ATOM 767 C CA . ILE B 1 37 ? 1.494 -5.918 -5.719 1 95.56 37 ILE B CA 1
ATOM 768 C C . ILE B 1 37 ? 2.543 -5.879 -6.828 1 95.56 37 ILE B C 1
ATOM 770 O O . ILE B 1 37 ? 3.297 -6.836 -7.012 1 95.56 37 ILE B O 1
ATOM 774 N N . ALA B 1 38 ? 2.619 -4.758 -7.543 1 93.12 38 ALA B N 1
ATOM 775 C CA . ALA B 1 38 ? 3.568 -4.594 -8.641 1 93.12 38 ALA B CA 1
ATOM 776 C C . ALA B 1 38 ? 5.004 -4.742 -8.148 1 93.12 38 ALA B C 1
ATOM 778 O O . ALA B 1 38 ? 5.832 -5.379 -8.805 1 93.12 38 ALA B O 1
ATOM 779 N N . ARG B 1 39 ? 5.258 -4.195 -7.004 1 88.5 39 ARG B N 1
ATOM 780 C CA . ARG B 1 39 ? 6.59 -4.289 -6.418 1 88.5 39 ARG B CA 1
ATOM 781 C C . ARG B 1 39 ? 6.922 -5.727 -6.027 1 88.5 39 ARG B C 1
ATOM 783 O O . ARG B 1 39 ? 8.062 -6.168 -6.168 1 88.5 39 ARG B O 1
ATOM 790 N N . GLY B 1 40 ? 5.883 -6.383 -5.535 1 86.38 40 GLY B N 1
ATOM 791 C CA . GLY B 1 40 ? 6.074 -7.789 -5.219 1 86.38 40 GLY B CA 1
ATOM 792 C C . GLY B 1 40 ? 6.387 -8.641 -6.438 1 86.38 40 GLY B C 1
ATOM 793 O O . GLY B 1 40 ? 7.238 -9.531 -6.379 1 86.38 40 GLY B O 1
ATOM 794 N N . HIS B 1 41 ? 5.664 -8.461 -7.496 1 84.38 41 HIS B N 1
ATOM 795 C CA . HIS B 1 41 ? 5.867 -9.203 -8.734 1 84.38 41 HIS B CA 1
ATOM 796 C C . HIS B 1 41 ? 7.238 -8.914 -9.336 1 84.38 41 HIS B C 1
ATOM 798 O O . HIS B 1 41 ? 7.898 -9.812 -9.859 1 84.38 41 HIS B O 1
ATOM 804 N N . ARG B 1 42 ? 7.594 -7.605 -9.258 1 77.31 42 ARG B N 1
ATOM 805 C CA . ARG B 1 42 ? 8.906 -7.227 -9.773 1 77.31 42 ARG B CA 1
ATOM 806 C C . ARG B 1 42 ? 10.016 -7.945 -9.016 1 77.31 42 ARG B C 1
ATOM 808 O O . ARG B 1 42 ? 10.984 -8.414 -9.625 1 77.31 42 ARG B O 1
ATOM 815 N N . THR B 1 43 ? 9.766 -8.117 -7.762 1 70 43 THR B N 1
ATOM 816 C CA . THR B 1 43 ? 10.742 -8.82 -6.934 1 70 43 THR B CA 1
ATOM 817 C C . THR B 1 43 ? 10.734 -10.312 -7.246 1 70 43 THR B C 1
ATOM 819 O O . THR B 1 43 ? 11.789 -10.938 -7.332 1 70 43 THR B O 1
ATOM 822 N N . GLU B 1 44 ? 9.516 -10.773 -7.387 1 71.38 44 GLU B N 1
ATOM 823 C CA . GLU B 1 44 ? 9.383 -12.203 -7.676 1 71.38 44 GLU B CA 1
ATOM 824 C C . GLU B 1 44 ? 9.961 -12.547 -9.047 1 71.38 44 GLU B C 1
ATOM 826 O O . GLU B 1 44 ? 10.594 -13.594 -9.211 1 71.38 44 GLU B O 1
ATOM 831 N N . ALA B 1 45 ? 9.734 -11.719 -9.898 1 71.12 45 ALA B N 1
ATOM 832 C CA . ALA B 1 45 ? 10.281 -11.906 -11.242 1 71.12 45 ALA B CA 1
ATOM 833 C C . ALA B 1 45 ? 11.805 -11.852 -11.227 1 71.12 45 ALA B C 1
ATOM 835 O O . ALA B 1 45 ? 12.469 -12.648 -11.898 1 71.12 45 ALA B O 1
ATOM 836 N N . LEU B 1 46 ? 12.328 -10.922 -10.43 1 67.75 46 LEU B N 1
ATOM 837 C CA . LEU B 1 46 ? 13.773 -10.766 -10.32 1 67.75 46 LEU B CA 1
ATOM 838 C C . LEU B 1 46 ? 14.406 -11.984 -9.664 1 67.75 46 LEU B C 1
ATOM 840 O O . LEU B 1 46 ? 15.477 -12.438 -10.086 1 67.75 46 LEU B O 1
ATOM 844 N N . VAL B 1 47 ? 13.688 -12.484 -8.727 1 67 47 VAL B N 1
ATOM 845 C CA . VAL B 1 47 ? 14.188 -13.656 -8.016 1 67 47 VAL B CA 1
ATOM 846 C C . VAL B 1 47 ? 14.086 -14.883 -8.914 1 67 47 VAL B C 1
ATOM 848 O O . VAL B 1 47 ? 15 -15.711 -8.953 1 67 47 VAL B O 1
ATOM 851 N N . ALA B 1 48 ? 12.961 -14.938 -9.586 1 67.81 48 ALA B N 1
ATOM 852 C CA . ALA B 1 48 ? 12.75 -16.047 -10.508 1 67.81 48 ALA B CA 1
ATOM 853 C C . ALA B 1 48 ? 13.797 -16.047 -11.617 1 67.81 48 ALA B C 1
ATOM 855 O O . ALA B 1 48 ? 14.281 -17.109 -12.023 1 67.81 48 ALA B O 1
ATOM 856 N N . GLU B 1 49 ? 14.133 -14.859 -12.102 1 62.81 49 GLU B N 1
ATOM 857 C CA . GLU B 1 49 ? 15.148 -14.75 -13.141 1 62.81 49 GLU B CA 1
ATOM 858 C C . GLU B 1 49 ? 16.516 -15.141 -12.617 1 62.81 49 GLU B C 1
ATOM 860 O O . GLU B 1 49 ? 17.312 -15.766 -13.328 1 62.81 49 GLU B O 1
ATOM 865 N N . ARG B 1 50 ? 16.688 -14.797 -11.391 1 62.94 50 ARG B N 1
ATOM 866 C CA . ARG B 1 50 ? 17.969 -15.125 -10.789 1 62.94 50 ARG B CA 1
ATOM 867 C C . ARG B 1 50 ? 18.078 -16.625 -10.531 1 62.94 50 ARG B C 1
ATOM 869 O O . ARG B 1 50 ? 19.141 -17.219 -10.758 1 62.94 50 ARG B O 1
ATOM 876 N N . GLU B 1 51 ? 16.984 -17.234 -10.102 1 62.31 51 GLU B N 1
ATOM 877 C CA . GLU B 1 51 ? 17 -18.672 -9.852 1 62.31 51 GLU B CA 1
ATOM 878 C C . GLU B 1 51 ? 17.125 -19.453 -11.156 1 62.31 51 GLU B C 1
ATOM 880 O O . GLU B 1 51 ? 17.781 -20.5 -11.188 1 62.31 51 GLU B O 1
ATOM 885 N N . GLU B 1 52 ? 16.484 -18.938 -12.148 1 60.81 52 GLU B N 1
ATOM 886 C CA . GLU B 1 52 ? 16.594 -19.594 -13.453 1 60.81 52 GLU B CA 1
ATOM 887 C C . GLU B 1 52 ? 18.016 -19.484 -14 1 60.81 52 GLU B C 1
ATOM 889 O O . GLU B 1 52 ? 18.5 -20.422 -14.641 1 60.81 52 GLU B O 1
ATOM 894 N N . SER B 1 53 ? 18.703 -18.422 -13.672 1 60.78 53 SER B N 1
ATOM 895 C CA . SER B 1 53 ? 20.078 -18.234 -14.141 1 60.78 53 SER B CA 1
ATOM 896 C C . SER B 1 53 ? 21.031 -19.172 -13.414 1 60.78 53 SER B C 1
ATOM 898 O O . SER B 1 53 ? 22.016 -19.625 -13.992 1 60.78 53 SER B O 1
ATOM 900 N N . VAL B 1 54 ? 20.719 -19.422 -12.148 1 58.16 54 VAL B N 1
ATOM 901 C CA . VAL B 1 54 ? 21.562 -20.312 -11.367 1 58.16 54 VAL B CA 1
ATOM 902 C C . VAL B 1 54 ? 21.344 -21.75 -11.812 1 58.16 54 VAL B C 1
ATOM 904 O O . VAL B 1 54 ? 22.297 -22.547 -11.852 1 58.16 54 VAL B O 1
ATOM 907 N N . ARG B 1 55 ? 20.141 -22.094 -12.195 1 57.88 55 ARG B N 1
ATOM 908 C CA . ARG B 1 55 ? 19.906 -23.453 -12.664 1 57.88 55 ARG B CA 1
ATOM 909 C C . ARG B 1 55 ? 20.625 -23.719 -13.977 1 57.88 55 ARG B C 1
ATOM 911 O O . ARG B 1 55 ? 21.094 -24.844 -14.227 1 57.88 55 ARG B O 1
ATOM 918 N N . ASP B 1 56 ? 20.797 -22.734 -14.734 1 60.62 56 ASP B N 1
ATOM 919 C CA . ASP B 1 56 ? 21.406 -22.922 -16.047 1 60.62 56 ASP B CA 1
ATOM 920 C C . ASP B 1 56 ? 22.922 -23.078 -15.93 1 60.62 56 ASP B C 1
ATOM 922 O O . ASP B 1 56 ? 23.562 -23.625 -16.812 1 60.62 56 ASP B O 1
ATOM 926 N N . VAL B 1 57 ? 23.391 -22.656 -14.812 1 55.81 57 VAL B N 1
ATOM 927 C CA . VAL B 1 57 ? 24.844 -22.719 -14.711 1 55.81 57 VAL B CA 1
ATOM 928 C C . VAL B 1 57 ? 25.266 -24.016 -14.047 1 55.81 57 VAL B C 1
ATOM 930 O O . VAL B 1 57 ? 26.453 -24.234 -13.781 1 55.81 57 VAL B O 1
ATOM 933 N N . GLU B 1 58 ? 24.219 -24.875 -13.75 1 54.78 58 GLU B N 1
ATOM 934 C CA . GLU B 1 58 ? 24.734 -26.125 -13.172 1 54.78 58 GLU B CA 1
ATOM 935 C C . GLU B 1 58 ? 25.656 -26.844 -14.148 1 54.78 58 GLU B C 1
ATOM 937 O O . GLU B 1 58 ? 25.297 -27.047 -15.312 1 54.78 58 GLU B O 1
ATOM 942 N N . PRO B 1 59 ? 26.922 -26.969 -13.641 1 55.78 59 PRO B N 1
ATOM 943 C CA . PRO B 1 59 ? 27.938 -27.594 -14.516 1 55.78 59 PRO B CA 1
ATOM 944 C C . PRO B 1 59 ? 27.531 -28.984 -14.992 1 55.78 59 PRO B C 1
ATOM 946 O O . PRO B 1 59 ? 26.922 -29.75 -14.234 1 55.78 59 PRO B O 1
ATOM 949 N N . LYS B 1 60 ? 27.156 -29.25 -16.297 1 56.81 60 LYS B N 1
ATOM 950 C CA . LYS B 1 60 ? 26.984 -30.562 -16.906 1 56.81 60 LYS B CA 1
ATOM 951 C C . LYS B 1 60 ? 28.016 -31.562 -16.406 1 56.81 60 LYS B C 1
ATOM 953 O O . LYS B 1 60 ? 29.188 -31.203 -16.219 1 56.81 60 LYS B O 1
ATOM 958 N N . PRO B 1 61 ? 27.688 -32.594 -15.633 1 54.97 61 PRO B N 1
ATOM 959 C CA . PRO B 1 61 ? 28.688 -33.594 -15.219 1 54.97 61 PRO B CA 1
ATOM 960 C C . PRO B 1 61 ? 29.562 -34.062 -16.391 1 54.97 61 PRO B C 1
ATOM 962 O O . PRO B 1 61 ? 29.062 -34.219 -17.5 1 54.97 61 PRO B O 1
ATOM 965 N N . GLN B 1 62 ? 30.781 -33.656 -16.531 1 52.66 62 GLN B N 1
ATOM 966 C CA . GLN B 1 62 ? 31.719 -34.219 -17.5 1 52.66 62 GLN B CA 1
ATOM 967 C C . GLN B 1 62 ? 31.656 -35.75 -17.516 1 52.66 62 GLN B C 1
ATOM 969 O O . GLN B 1 62 ? 31.734 -36.375 -16.469 1 52.66 62 GLN B O 1
ATOM 974 N N . ALA B 1 63 ? 30.953 -36.406 -18.375 1 51.75 63 ALA B N 1
ATOM 975 C CA . ALA B 1 63 ? 30.984 -37.844 -18.594 1 51.75 63 ALA B CA 1
ATOM 976 C C . ALA B 1 63 ? 32.406 -38.375 -18.516 1 51.75 63 ALA B C 1
ATOM 978 O O . ALA B 1 63 ? 33.312 -37.844 -19.172 1 51.75 63 ALA B O 1
ATOM 979 N N . GLN B 1 64 ? 32.938 -38.844 -17.453 1 51.25 64 GLN B N 1
ATOM 980 C CA . GLN B 1 64 ? 34.188 -39.594 -17.391 1 51.25 64 GLN B CA 1
ATOM 981 C C . GLN B 1 64 ? 34.219 -40.656 -18.484 1 51.25 64 GLN B C 1
ATOM 983 O O . GLN B 1 64 ? 33.312 -41.5 -18.594 1 51.25 64 GLN B O 1
ATOM 988 N N . GLN B 1 65 ? 34.5 -40.375 -19.734 1 48.72 65 GLN B N 1
ATOM 989 C CA . GLN B 1 65 ? 34.875 -41.438 -20.656 1 48.72 65 GLN B CA 1
ATOM 990 C C . GLN B 1 65 ? 35.719 -42.5 -19.969 1 48.72 65 GLN B C 1
ATOM 992 O O . GLN B 1 65 ? 36.75 -42.156 -19.344 1 48.72 65 GLN B O 1
ATOM 997 N N . GLY B 1 66 ? 35.094 -43.531 -19.469 1 35.53 66 GLY B N 1
ATOM 998 C CA . GLY B 1 66 ? 35.938 -44.719 -19.312 1 35.53 66 GLY B CA 1
ATOM 999 C C . GLY B 1 66 ? 36.719 -45.062 -20.562 1 35.53 66 GLY B C 1
ATOM 1000 O O . GLY B 1 66 ? 36.375 -44.594 -21.656 1 35.53 66 GLY B O 1
#

Foldseek 3Di:
DDDDDDDDDPVVLVVLCVVQVHPDSVVSVVVVVVVVVVVVVVVVVVVVVVVVVVVVPPPDPPPPPD/DDDDDDDDDPVVLVVLCVVQVHPDSVVSVVVVVVVVVVVVVVVVVVVVVVVVVVVVPPPDPPPPPD